Protein AF-R7VFA4-F1 (afdb_monomer)

Organism: Capitella teleta (NCBI:txid283909)

Secondary structure (DSSP, 8-state):
---EE-SSSS-EES-HHHHHHHHHHHHHHHHHHHTTEEEE-TT---S-TT-TTTTTS-EEEE-STT---EESSHHHHHHHHHHHTT-

Structure (mmCIF, N/CA/C/O backbone):
data_AF-R7VFA4-F1
#
_entry.id   AF-R7VFA4-F1
#
loop_
_atom_site.group_PDB
_atom_site.id
_atom_site.type_symbol
_atom_site.label_atom_id
_atom_site.label_alt_id
_atom_site.label_comp_id
_atom_site.label_asym_id
_atom_site.label_entity_id
_atom_site.label_seq_id
_atom_site.pdbx_PDB_ins_code
_atom_site.Cartn_x
_atom_site.Cartn_y
_atom_site.Cartn_z
_atom_site.occupancy
_atom_site.B_iso_or_equiv
_atom_site.auth_seq_id
_atom_site.auth_comp_id
_atom_site.auth_asym_id
_atom_site.auth_atom_id
_atom_site.pdbx_PDB_model_nu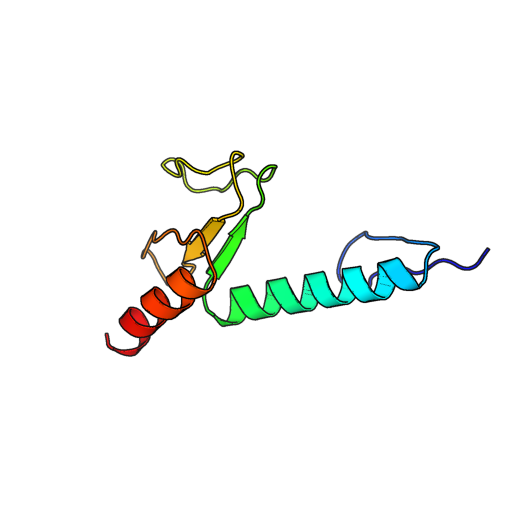m
ATOM 1 N N . ALA A 1 1 ? 22.814 -9.491 -26.457 1.00 73.44 1 ALA A N 1
ATOM 2 C CA . ALA A 1 1 ? 22.656 -8.745 -25.192 1.00 73.44 1 ALA A CA 1
ATOM 3 C C . ALA A 1 1 ? 21.980 -9.659 -24.174 1.00 73.44 1 ALA A C 1
ATOM 5 O O . ALA A 1 1 ? 20.915 -10.182 -24.485 1.00 73.44 1 ALA A O 1
ATOM 6 N N . ASN A 1 2 ? 22.598 -9.902 -23.014 1.00 82.00 2 ASN A N 1
ATOM 7 C CA . ASN A 1 2 ? 21.973 -10.699 -21.951 1.00 82.00 2 ASN A CA 1
ATOM 8 C C . ASN A 1 2 ? 20.932 -9.849 -21.211 1.00 82.00 2 ASN A C 1
ATOM 10 O O . ASN A 1 2 ? 21.175 -8.676 -20.933 1.00 82.00 2 ASN A O 1
ATOM 14 N N . HIS A 1 3 ? 19.775 -10.436 -20.919 1.00 92.19 3 HIS A N 1
ATOM 15 C CA . HIS A 1 3 ? 18.710 -9.822 -20.132 1.00 92.19 3 HIS A CA 1
ATOM 16 C C . HIS A 1 3 ? 18.142 -10.846 -19.142 1.00 92.19 3 HIS A C 1
ATOM 18 O O . HIS A 1 3 ? 18.312 -12.052 -19.310 1.00 92.19 3 HIS A O 1
ATOM 24 N N . PHE A 1 4 ? 17.496 -10.351 -18.096 1.00 92.75 4 PHE A N 1
ATOM 25 C CA . PHE A 1 4 ? 16.991 -11.095 -16.953 1.00 92.75 4 PHE A CA 1
ATOM 26 C C . PHE A 1 4 ? 15.479 -10.905 -16.852 1.00 92.75 4 PHE A C 1
ATOM 28 O O . PHE A 1 4 ? 14.991 -9.775 -16.913 1.00 92.75 4 PHE A O 1
ATOM 35 N N . HIS A 1 5 ? 14.757 -12.005 -16.650 1.00 94.06 5 HIS A N 1
ATOM 36 C CA . HIS A 1 5 ? 13.311 -12.020 -16.424 1.00 94.06 5 HIS A CA 1
ATOM 37 C C . HIS A 1 5 ? 13.013 -12.378 -14.974 1.00 94.06 5 HIS A C 1
ATOM 39 O O . HIS A 1 5 ? 13.646 -13.274 -14.410 1.00 94.06 5 HIS A O 1
ATOM 45 N N . CYS A 1 6 ? 12.035 -11.708 -14.373 1.00 93.88 6 CYS A N 1
ATOM 46 C CA . CYS A 1 6 ? 11.476 -12.159 -13.108 1.00 93.88 6 CYS A CA 1
ATOM 47 C C . CYS A 1 6 ? 10.451 -13.275 -13.345 1.00 93.88 6 CYS A C 1
ATOM 49 O O . CYS A 1 6 ? 9.623 -13.194 -14.244 1.00 93.88 6 CYS A O 1
ATOM 51 N N . LEU A 1 7 ? 10.470 -14.303 -12.495 1.00 92.94 7 LEU A N 1
ATOM 5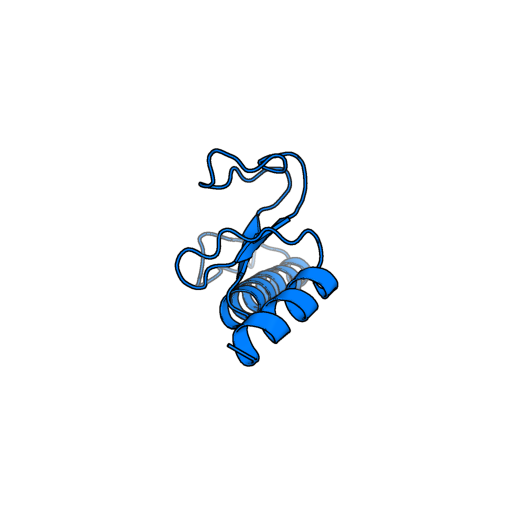2 C CA . LEU A 1 7 ? 9.491 -15.396 -12.535 1.00 92.94 7 LEU A CA 1
ATOM 53 C C . LEU A 1 7 ? 8.211 -15.090 -11.737 1.00 92.94 7 LEU A C 1
ATOM 55 O O . LEU A 1 7 ? 7.251 -15.847 -11.811 1.00 92.94 7 LEU A O 1
ATOM 59 N N . LYS A 1 8 ? 8.203 -14.011 -10.942 1.00 89.19 8 LYS A N 1
ATOM 60 C CA . LYS A 1 8 ? 7.074 -13.622 -10.078 1.00 89.19 8 LYS A CA 1
ATOM 61 C C . LYS A 1 8 ? 6.241 -12.463 -10.634 1.00 89.19 8 LYS A C 1
ATOM 63 O O . LYS A 1 8 ? 5.142 -12.227 -10.146 1.00 89.19 8 LYS A O 1
ATOM 68 N N . CYS A 1 9 ? 6.764 -11.698 -11.589 1.00 93.00 9 CYS A N 1
ATOM 69 C CA . CYS A 1 9 ? 6.101 -10.517 -12.141 1.00 93.00 9 CYS A CA 1
ATOM 70 C C . CYS A 1 9 ? 6.647 -10.205 -13.549 1.00 93.00 9 CYS A C 1
ATOM 72 O O . CYS A 1 9 ? 7.703 -10.726 -13.906 1.00 93.00 9 CYS A O 1
ATOM 74 N N . PRO A 1 10 ? 5.998 -9.335 -14.345 1.00 92.19 10 PRO A N 1
ATOM 75 C CA . PRO A 1 10 ? 6.407 -9.047 -15.727 1.00 92.19 10 PRO A CA 1
ATOM 76 C C . PRO A 1 10 ? 7.669 -8.164 -15.843 1.00 92.19 10 PRO A C 1
ATOM 78 O O . PRO A 1 10 ? 7.891 -7.522 -16.867 1.00 92.19 10 PRO A O 1
ATOM 81 N N . PHE A 1 11 ? 8.494 -8.079 -14.795 1.00 92.38 11 PHE A N 1
ATOM 82 C CA . PH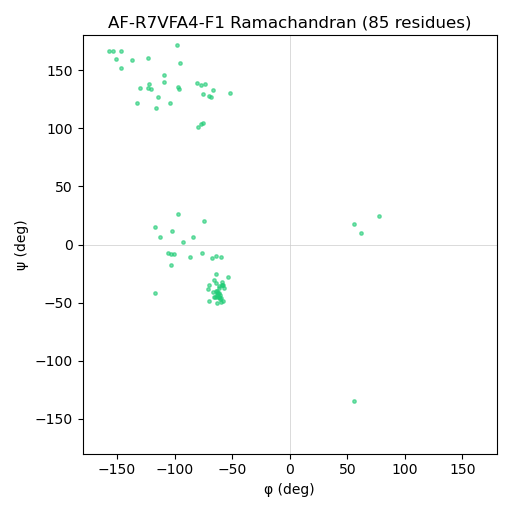E A 1 11 ? 9.707 -7.266 -14.798 1.00 92.38 11 PHE A CA 1
ATOM 83 C C . PHE A 1 11 ? 10.820 -7.922 -15.625 1.00 92.38 11 PHE A C 1
ATOM 85 O O . PHE A 1 11 ? 11.183 -9.078 -15.398 1.00 92.38 11 PHE A O 1
ATOM 92 N N . ILE A 1 12 ? 11.405 -7.144 -16.539 1.00 92.81 12 ILE A N 1
ATOM 93 C CA . ILE A 1 12 ? 12.516 -7.543 -17.408 1.00 92.81 12 ILE A CA 1
ATOM 94 C C . ILE A 1 12 ? 13.603 -6.471 -17.309 1.00 92.81 12 ILE A C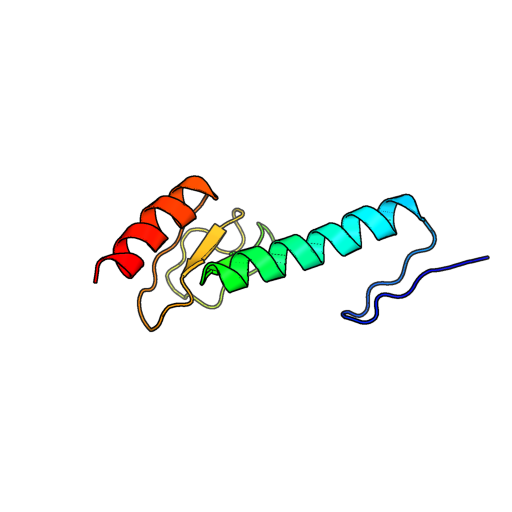 1
ATOM 96 O O . ILE A 1 12 ? 13.3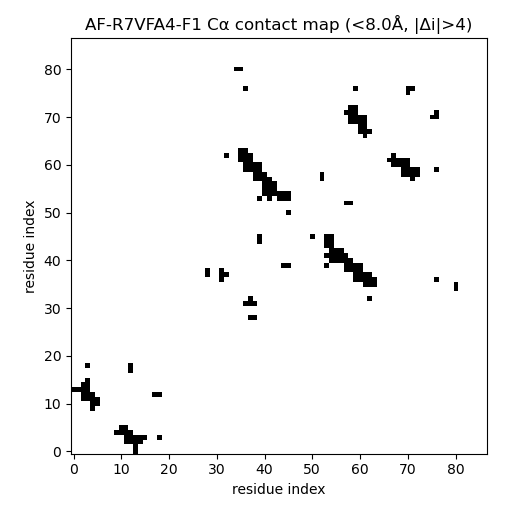10 -5.276 -17.352 1.00 92.81 12 ILE A O 1
ATOM 100 N N . CYS A 1 13 ? 14.866 -6.870 -17.167 1.00 91.75 13 CYS A N 1
ATOM 101 C CA . CYS A 1 13 ? 15.979 -5.930 -17.048 1.00 91.75 13 CYS A CA 1
ATOM 102 C C . CYS A 1 13 ? 17.262 -6.458 -17.695 1.00 91.75 13 CYS A C 1
ATOM 104 O O . CYS A 1 13 ? 17.488 -7.657 -17.734 1.00 91.75 13 CYS A O 1
ATOM 106 N N . THR A 1 14 ? 18.133 -5.576 -18.175 1.00 91.56 14 THR A N 1
ATOM 107 C CA . THR A 1 14 ? 19.459 -5.919 -18.726 1.00 91.56 14 THR A CA 1
ATOM 108 C C . THR A 1 14 ? 20.608 -5.674 -17.744 1.00 91.56 14 THR A C 1
ATOM 110 O O . THR A 1 14 ? 21.735 -6.079 -18.010 1.00 91.56 14 THR A O 1
ATOM 113 N N . ASP A 1 15 ? 20.337 -5.037 -16.601 1.00 89.50 15 ASP A N 1
ATOM 114 C CA . ASP A 1 15 ? 21.335 -4.663 -15.596 1.00 89.50 15 ASP A CA 1
ATOM 115 C C . ASP A 1 15 ? 21.286 -5.596 -14.375 1.00 89.50 15 ASP A C 1
ATOM 117 O O . ASP A 1 15 ? 20.264 -5.703 -13.694 1.00 89.50 15 ASP A O 1
ATOM 121 N N . SER A 1 16 ? 22.409 -6.252 -14.073 1.00 85.56 16 SER A N 1
ATOM 122 C CA . SER A 1 16 ? 22.513 -7.216 -12.965 1.00 85.56 16 SER A CA 1
ATOM 123 C C . SER A 1 16 ? 22.332 -6.563 -11.581 1.00 85.56 16 SER A C 1
ATOM 125 O O . SER A 1 16 ? 21.767 -7.165 -10.661 1.00 85.56 16 SER A O 1
ATOM 127 N N . SER A 1 17 ? 22.726 -5.294 -11.422 1.00 87.12 17 SER A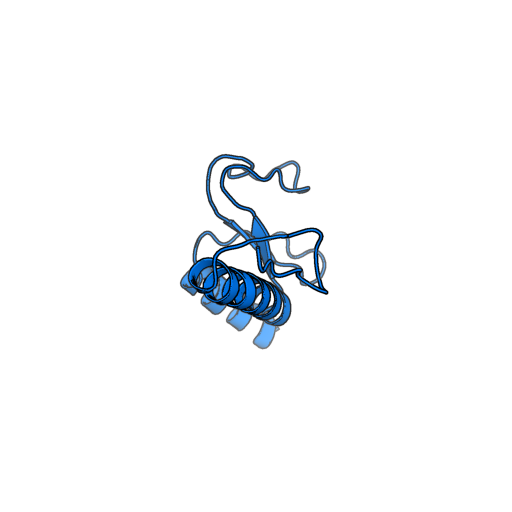 N 1
ATOM 128 C CA . SER A 1 17 ? 22.572 -4.564 -10.154 1.00 87.12 17 SER A CA 1
ATOM 129 C C . SER A 1 17 ? 21.092 -4.326 -9.830 1.00 87.12 17 SER A C 1
ATOM 131 O O . SER A 1 17 ? 20.651 -4.542 -8.694 1.00 87.12 17 SER A O 1
ATOM 133 N N . LYS A 1 18 ? 20.286 -3.980 -10.843 1.00 88.62 18 LYS A N 1
ATOM 134 C CA . LYS A 1 18 ? 18.826 -3.839 -10.732 1.00 88.62 18 LYS A CA 1
ATOM 135 C C . LYS A 1 18 ? 18.129 -5.156 -10.393 1.00 88.62 18 LYS A C 1
ATOM 137 O O . LYS A 1 18 ? 17.160 -5.129 -9.635 1.00 88.62 18 LYS A O 1
ATOM 142 N N . VAL A 1 19 ? 18.630 -6.303 -10.863 1.00 91.75 19 VAL A N 1
ATOM 143 C CA . VAL A 1 19 ? 18.070 -7.629 -10.523 1.00 91.75 19 VAL A CA 1
ATOM 144 C C . VAL A 1 19 ? 18.130 -7.886 -9.017 1.00 91.75 19 VAL A C 1
ATOM 146 O O . VAL A 1 19 ? 17.150 -8.337 -8.421 1.00 91.75 19 VAL A O 1
ATOM 149 N N . THR A 1 20 ? 19.249 -7.548 -8.370 1.00 91.44 20 THR A N 1
ATOM 150 C CA . THR A 1 20 ? 19.397 -7.738 -6.919 1.00 91.44 20 THR A CA 1
ATOM 151 C C . THR A 1 20 ? 18.418 -6.862 -6.135 1.00 91.44 20 THR A C 1
ATOM 153 O O . THR A 1 20 ? 17.755 -7.345 -5.214 1.00 91.44 20 THR A O 1
ATOM 156 N N . ALA A 1 21 ? 18.281 -5.587 -6.513 1.00 92.38 21 ALA A N 1
ATOM 157 C CA . ALA A 1 21 ? 17.321 -4.674 -5.892 1.00 92.38 21 ALA A CA 1
ATOM 158 C C . ALA A 1 21 ? 15.869 -5.137 -6.102 1.00 92.38 21 ALA A C 1
ATOM 160 O O . ALA A 1 21 ? 15.072 -5.140 -5.164 1.00 92.38 21 ALA A O 1
ATOM 161 N N . HIS A 1 22 ? 15.544 -5.609 -7.305 1.00 93.44 22 HIS A N 1
ATOM 162 C CA . HIS A 1 22 ? 14.237 -6.158 -7.645 1.00 93.44 22 HIS A CA 1
ATOM 163 C C . HIS A 1 22 ? 13.887 -7.404 -6.812 1.00 93.44 22 HIS A C 1
ATOM 165 O O . HIS A 1 22 ? 12.798 -7.506 -6.247 1.00 93.44 22 HIS A O 1
ATOM 171 N N . ARG A 1 23 ? 14.831 -8.338 -6.647 1.00 92.38 23 ARG A N 1
ATOM 172 C CA . ARG A 1 23 ? 14.628 -9.513 -5.789 1.00 92.38 23 ARG A CA 1
ATOM 173 C C . ARG A 1 23 ? 14.387 -9.113 -4.331 1.00 92.38 23 ARG A C 1
ATOM 175 O O . ARG A 1 23 ? 13.501 -9.671 -3.683 1.00 92.38 23 ARG A O 1
ATOM 182 N N . LYS A 1 24 ? 15.142 -8.131 -3.823 1.00 92.62 24 LYS A N 1
ATOM 183 C CA . LYS A 1 24 ? 14.939 -7.572 -2.475 1.00 92.62 24 LYS A CA 1
ATOM 184 C C . LYS A 1 24 ? 13.563 -6.926 -2.325 1.00 92.62 24 LYS A C 1
ATOM 186 O O . LYS A 1 24 ? 12.954 -7.069 -1.272 1.00 92.62 24 LYS A O 1
ATOM 191 N N . HIS A 1 25 ? 13.057 -6.260 -3.361 1.00 91.62 25 HIS A N 1
ATOM 192 C CA . HIS A 1 25 ? 11.714 -5.686 -3.355 1.00 91.62 25 HIS A CA 1
ATOM 193 C C . HIS A 1 25 ? 10.637 -6.757 -3.138 1.00 91.62 25 HIS A C 1
ATOM 195 O O . HIS A 1 25 ? 9.794 -6.594 -2.259 1.00 91.62 25 HIS A O 1
ATOM 201 N N . HIS A 1 26 ? 10.718 -7.889 -3.845 1.00 93.38 26 HIS A N 1
ATOM 202 C CA . HIS A 1 26 ? 9.822 -9.018 -3.588 1.00 93.38 26 HIS A CA 1
ATOM 203 C C . HIS A 1 26 ? 9.955 -9.544 -2.159 1.00 93.38 26 HIS A C 1
ATOM 205 O O . HIS A 1 26 ? 8.950 -9.672 -1.473 1.00 93.38 26 HIS A O 1
ATOM 211 N N . ALA A 1 27 ? 11.178 -9.793 -1.680 1.00 92.69 27 ALA A N 1
ATOM 212 C CA . ALA A 1 27 ? 11.386 -10.257 -0.306 1.00 92.69 27 ALA A CA 1
ATOM 213 C C . ALA A 1 27 ? 10.791 -9.290 0.736 1.00 92.69 27 ALA A C 1
ATOM 215 O O . ALA A 1 27 ? 10.207 -9.726 1.723 1.00 92.69 27 ALA A O 1
ATOM 216 N N . ASN A 1 28 ? 10.886 -7.979 0.493 1.00 91.56 28 ASN A N 1
ATOM 217 C CA . ASN A 1 28 ? 10.298 -6.963 1.357 1.00 91.56 28 ASN A CA 1
ATOM 218 C C . ASN A 1 28 ? 8.763 -7.019 1.361 1.00 91.56 28 ASN A C 1
ATOM 220 O O . ASN A 1 28 ? 8.177 -6.978 2.438 1.00 91.56 28 ASN A O 1
ATOM 224 N N . ILE A 1 29 ? 8.119 -7.152 0.197 1.00 91.00 29 ILE A N 1
ATOM 225 C CA . ILE A 1 29 ? 6.654 -7.290 0.106 1.00 91.00 29 ILE A CA 1
ATOM 226 C C . ILE A 1 29 ? 6.178 -8.537 0.854 1.00 91.00 29 ILE A C 1
ATOM 228 O O . ILE A 1 29 ? 5.243 -8.453 1.645 1.00 91.00 29 ILE A O 1
ATOM 232 N N . GLU A 1 30 ? 6.838 -9.676 0.642 1.00 91.69 30 GLU A N 1
ATOM 233 C CA . GLU A 1 30 ? 6.472 -10.942 1.288 1.00 91.69 30 GLU A CA 1
ATOM 234 C C . GLU A 1 30 ? 6.627 -10.840 2.809 1.00 91.69 30 GLU A C 1
ATOM 236 O O . GLU A 1 30 ? 5.765 -11.297 3.549 1.00 91.69 30 GLU A O 1
ATOM 241 N N . GLN A 1 31 ? 7.687 -10.180 3.289 1.00 91.44 31 GLN A N 1
ATOM 242 C CA . GLN A 1 31 ? 7.875 -9.930 4.716 1.00 91.44 31 GLN A CA 1
ATOM 243 C C . GLN A 1 31 ? 6.758 -9.050 5.287 1.00 91.44 31 GLN A C 1
ATOM 245 O O . GLN A 1 31 ? 6.256 -9.328 6.372 1.00 91.44 31 GLN A O 1
ATOM 250 N N . ILE A 1 32 ? 6.362 -7.991 4.579 1.00 91.94 32 ILE A N 1
ATOM 251 C CA . ILE A 1 32 ? 5.277 -7.099 5.007 1.00 91.94 32 ILE A CA 1
ATOM 252 C C . ILE A 1 32 ? 3.961 -7.884 5.107 1.00 91.94 32 ILE A C 1
ATOM 254 O O . ILE A 1 32 ? 3.300 -7.821 6.143 1.00 91.94 32 ILE A O 1
ATOM 258 N N . ARG A 1 33 ? 3.656 -8.711 4.099 1.00 91.25 33 ARG A N 1
ATOM 259 C CA . ARG A 1 33 ? 2.494 -9.614 4.096 1.00 91.25 33 ARG A CA 1
ATOM 260 C C . ARG A 1 33 ? 2.543 -10.652 5.208 1.00 91.25 33 ARG A C 1
ATOM 262 O O . ARG A 1 33 ? 1.541 -10.865 5.876 1.00 91.25 33 ARG A O 1
ATOM 269 N N . ALA A 1 34 ? 3.708 -11.238 5.470 1.00 89.56 34 ALA A N 1
ATOM 270 C CA . ALA A 1 34 ? 3.900 -12.182 6.570 1.00 89.56 34 ALA A CA 1
ATOM 271 C C . ALA A 1 34 ? 3.704 -11.537 7.954 1.00 89.56 34 ALA A C 1
ATOM 273 O O . ALA A 1 34 ? 3.348 -12.226 8.902 1.00 89.56 34 ALA A O 1
ATOM 274 N N . ASN A 1 35 ? 3.900 -10.220 8.071 1.00 89.38 35 ASN A N 1
ATOM 275 C CA . ASN A 1 35 ? 3.566 -9.454 9.276 1.00 89.38 35 ASN A CA 1
ATOM 276 C C . ASN A 1 35 ? 2.087 -9.028 9.320 1.00 89.38 35 ASN A C 1
ATOM 278 O O . ASN A 1 35 ? 1.712 -8.255 10.196 1.00 89.38 35 ASN A O 1
ATOM 282 N N . GLY A 1 36 ? 1.259 -9.489 8.381 1.00 91.44 36 GLY A N 1
ATOM 283 C CA . GLY A 1 36 ? -0.159 -9.157 8.320 1.00 91.44 36 GLY A CA 1
ATOM 284 C C . GLY A 1 36 ? -0.440 -7.768 7.758 1.00 91.44 36 GLY A C 1
ATOM 285 O O . GLY A 1 36 ? -1.499 -7.218 8.043 1.00 91.44 36 GLY A O 1
ATOM 286 N N . PHE A 1 37 ? 0.450 -7.195 6.945 1.00 94.25 37 PHE A N 1
ATOM 287 C CA . PHE A 1 37 ? 0.237 -5.887 6.322 1.00 94.25 37 PHE A CA 1
ATOM 288 C C . PHE A 1 37 ? 0.334 -5.932 4.800 1.00 94.25 37 PHE A C 1
ATOM 290 O O . PHE A 1 37 ? 0.994 -6.788 4.218 1.00 94.25 37 PHE A O 1
ATOM 297 N N . GLU A 1 38 ? -0.232 -4.923 4.148 1.00 93.31 38 GLU A N 1
ATOM 298 C CA . GLU A 1 38 ? -0.020 -4.648 2.733 1.00 93.31 38 GLU A CA 1
ATOM 299 C C . GLU A 1 38 ? 0.514 -3.230 2.520 1.00 93.31 38 GLU A C 1
ATOM 301 O O . GLU A 1 38 ? 0.037 -2.275 3.128 1.00 93.31 38 GLU A O 1
ATOM 306 N N . LYS A 1 39 ? 1.538 -3.092 1.671 1.00 93.38 39 LYS A N 1
ATOM 307 C CA . LYS A 1 39 ? 2.223 -1.823 1.401 1.00 93.38 39 LYS A CA 1
ATOM 308 C C . LYS A 1 39 ? 1.669 -1.147 0.155 1.00 93.38 39 LYS A C 1
ATOM 310 O O . LYS A 1 39 ? 1.660 -1.743 -0.917 1.00 93.38 39 LYS A O 1
ATOM 315 N N . PHE A 1 40 ? 1.420 0.149 0.271 1.00 93.69 40 PHE A N 1
ATOM 316 C CA . PHE A 1 40 ? 1.046 1.035 -0.824 1.00 93.69 40 PHE A CA 1
ATOM 317 C C . PHE A 1 40 ? 2.063 2.166 -0.916 1.00 93.69 40 PHE A C 1
ATOM 319 O O . PHE A 1 40 ? 2.535 2.673 0.101 1.00 93.69 40 PHE A O 1
ATOM 326 N N . THR A 1 41 ? 2.461 2.534 -2.132 1.00 92.06 41 THR A N 1
ATOM 327 C CA . THR A 1 41 ? 3.424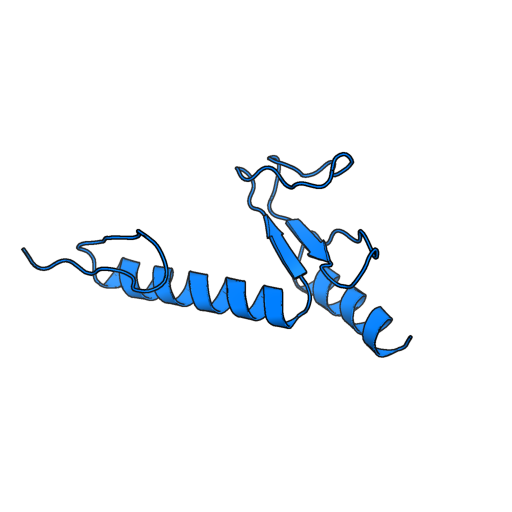 3.624 -2.355 1.00 92.06 41 THR A CA 1
ATOM 328 C C . THR A 1 41 ? 2.711 4.928 -2.703 1.00 92.06 41 THR A C 1
ATOM 330 O O . THR A 1 41 ? 1.509 4.932 -2.946 1.00 92.06 41 THR A O 1
ATOM 333 N N . ALA A 1 42 ? 3.453 6.037 -2.763 1.00 88.62 42 ALA A N 1
ATOM 334 C CA . ALA A 1 42 ? 2.908 7.366 -3.062 1.00 88.62 42 ALA A CA 1
ATOM 335 C C . ALA A 1 42 ? 2.207 7.481 -4.435 1.00 88.62 42 ALA A C 1
ATOM 337 O O . ALA A 1 42 ? 1.514 8.456 -4.669 1.00 88.62 42 ALA A O 1
ATOM 338 N N . ASN A 1 43 ? 2.329 6.481 -5.312 1.00 87.44 43 ASN A N 1
ATOM 339 C CA . ASN A 1 43 ? 1.657 6.419 -6.615 1.00 87.44 43 ASN A CA 1
ATOM 340 C C . ASN A 1 43 ? 0.683 5.237 -6.723 1.00 87.44 43 ASN A C 1
ATOM 342 O O . ASN A 1 43 ? 0.309 4.833 -7.821 1.00 87.44 43 ASN A O 1
ATOM 346 N N . THR A 1 44 ? 0.327 4.622 -5.598 1.00 90.38 44 THR A N 1
ATOM 347 C CA . THR A 1 44 ? -0.570 3.471 -5.569 1.00 90.38 44 THR A CA 1
ATOM 348 C C . TH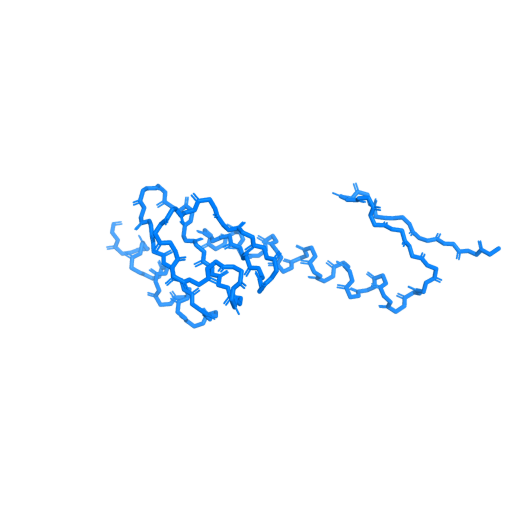R A 1 44 ? -1.829 3.859 -4.812 1.00 90.38 44 THR A C 1
ATOM 350 O O . THR A 1 44 ? -1.767 4.165 -3.619 1.00 90.38 44 THR A O 1
ATOM 353 N N . ALA A 1 45 ? -2.965 3.832 -5.507 1.00 90.62 45 ALA A N 1
ATOM 354 C CA . ALA A 1 45 ? -4.264 3.925 -4.865 1.00 90.62 45 ALA A CA 1
ATOM 355 C C . ALA A 1 45 ? -4.506 2.670 -4.021 1.00 90.62 45 ALA A C 1
ATOM 357 O O . ALA A 1 45 ? -4.268 1.552 -4.480 1.00 90.62 45 ALA A O 1
ATOM 358 N N . CYS A 1 46 ? -4.948 2.861 -2.783 1.00 92.12 46 CYS A N 1
ATOM 359 C CA . CYS A 1 46 ? -5.395 1.759 -1.936 1.00 92.12 46 CYS A CA 1
ATOM 360 C C . CYS A 1 46 ? -6.918 1.609 -2.025 1.00 92.12 46 CYS A C 1
ATOM 362 O O . CYS A 1 46 ? -7.633 2.565 -2.319 1.00 92.12 46 CYS A O 1
ATOM 364 N N . GLU A 1 47 ? -7.427 0.413 -1.742 1.00 85.25 47 GLU A N 1
ATOM 365 C CA . GLU A 1 47 ? -8.863 0.104 -1.852 1.00 85.25 47 GLU A CA 1
ATOM 366 C C . GLU A 1 47 ? -9.697 0.685 -0.689 1.00 85.25 47 GLU A C 1
ATOM 368 O O . GLU A 1 47 ? -10.929 0.678 -0.701 1.00 85.25 47 GLU A O 1
ATOM 373 N N . GLN A 1 48 ? -9.028 1.239 0.323 1.00 84.25 48 GLN A N 1
ATOM 374 C CA . GLN A 1 48 ? -9.643 1.852 1.495 1.00 84.25 48 GLN A CA 1
ATOM 375 C C . GLN A 1 48 ? -10.182 3.252 1.162 1.00 84.25 48 GLN A C 1
ATOM 377 O O . GLN A 1 48 ? -9.435 4.230 1.117 1.00 84.25 48 GLN A O 1
ATOM 382 N N . LYS A 1 49 ? -11.511 3.366 1.006 1.00 80.12 49 LYS A N 1
ATOM 383 C CA . LYS A 1 49 ? -12.221 4.616 0.646 1.00 80.12 49 LYS A CA 1
ATOM 384 C C . LYS A 1 49 ? -11.917 5.815 1.556 1.00 80.12 49 LYS A C 1
ATOM 386 O O . LYS A 1 49 ? -12.014 6.951 1.109 1.00 80.12 49 LYS A O 1
ATOM 391 N N . ALA A 1 50 ? -11.570 5.571 2.820 1.00 83.25 50 ALA A N 1
ATOM 392 C CA . ALA A 1 50 ? -11.278 6.607 3.814 1.00 83.25 50 ALA A CA 1
ATOM 393 C C . ALA A 1 50 ? -9.771 6.808 4.074 1.00 83.25 50 ALA A C 1
ATOM 395 O O . ALA A 1 50 ? -9.392 7.484 5.031 1.00 83.25 50 ALA A O 1
ATOM 396 N N . CYS A 1 51 ? -8.884 6.235 3.253 1.00 89.81 51 CYS A N 1
ATOM 397 C CA . CYS A 1 51 ? -7.451 6.395 3.459 1.00 89.81 51 CYS A CA 1
ATOM 398 C C . CYS A 1 51 ? -6.976 7.790 3.025 1.00 89.81 51 CYS A C 1
ATOM 400 O O . CYS A 1 51 ? -6.777 8.067 1.842 1.00 89.81 51 CYS A O 1
ATOM 402 N N . GLY A 1 52 ? -6.699 8.662 3.997 1.00 91.06 52 GLY A N 1
ATOM 403 C CA . GLY A 1 52 ? -6.177 10.010 3.745 1.00 91.06 52 GLY A CA 1
ATOM 404 C C . GLY A 1 52 ? -4.782 10.063 3.100 1.00 91.06 52 GLY A C 1
ATOM 405 O O . GLY A 1 52 ? -4.359 11.146 2.683 1.00 91.06 52 GLY A O 1
ATOM 406 N N . TYR A 1 53 ? -4.092 8.919 3.011 1.00 92.62 53 TYR A N 1
ATOM 407 C CA . TYR A 1 53 ? -2.717 8.763 2.520 1.00 92.62 53 TYR A CA 1
ATOM 408 C C . TYR A 1 53 ? -2.613 8.133 1.124 1.00 92.62 53 TYR A C 1
ATOM 410 O O . TYR A 1 53 ? -1.510 8.094 0.569 1.00 92.62 53 TYR A O 1
ATOM 418 N N . SER A 1 54 ? -3.733 7.656 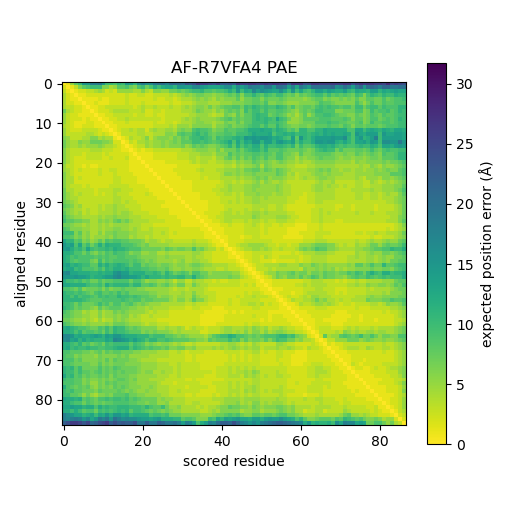0.570 1.00 93.06 54 SER A N 1
ATOM 419 C CA . SER A 1 54 ? -3.804 7.092 -0.782 1.00 93.06 54 SER A CA 1
ATOM 420 C C . SER A 1 54 ? -3.189 8.058 -1.792 1.00 93.06 54 SER A C 1
ATOM 422 O O . SER A 1 54 ? -3.497 9.248 -1.748 1.00 93.06 54 SER A O 1
ATOM 424 N N . GLU A 1 55 ? -2.290 7.564 -2.648 1.00 92.00 55 GLU A N 1
ATOM 425 C CA . GLU A 1 55 ? -1.612 8.354 -3.696 1.00 92.00 55 GLU A CA 1
ATOM 426 C C . GLU A 1 55 ? -0.863 9.609 -3.195 1.00 92.00 55 GLU A C 1
ATOM 428 O O . GLU A 1 55 ? -0.542 10.510 -3.967 1.00 92.00 55 GLU A O 1
ATOM 433 N N . LYS A 1 56 ? -0.571 9.691 -1.889 1.00 92.19 56 LYS A N 1
ATOM 434 C CA . LYS A 1 56 ? 0.167 10.816 -1.289 1.00 92.19 56 LYS A CA 1
ATOM 435 C C . LYS A 1 56 ? 1.488 10.389 -0.681 1.00 92.19 56 LYS A C 1
ATOM 437 O O . LYS A 1 56 ? 2.481 11.099 -0.797 1.00 92.19 56 LYS A O 1
ATOM 442 N N . GLN A 1 57 ? 1.507 9.253 0.013 1.00 94.19 57 GLN A N 1
ATOM 443 C CA . GLN A 1 57 ? 2.713 8.754 0.670 1.00 94.19 57 GLN A CA 1
ATOM 444 C C . GLN A 1 57 ? 2.695 7.236 0.830 1.00 94.19 57 GLN A C 1
ATOM 446 O O . GLN A 1 57 ? 1.661 6.584 0.685 1.00 94.19 57 GLN A O 1
ATOM 451 N N . THR A 1 58 ? 3.862 6.674 1.151 1.00 94.06 58 THR A N 1
ATOM 452 C CA . THR A 1 58 ? 3.969 5.241 1.441 1.00 94.06 58 THR A CA 1
ATOM 453 C C . THR A 1 58 ? 3.292 4.927 2.770 1.00 94.06 58 THR A C 1
ATOM 455 O O . THR A 1 58 ? 3.607 5.547 3.782 1.00 94.06 58 THR A O 1
ATOM 458 N N . HIS A 1 59 ? 2.388 3.957 2.763 1.00 95.44 59 HIS A N 1
ATOM 459 C CA . HIS A 1 59 ? 1.629 3.537 3.935 1.00 95.44 59 HIS A CA 1
ATOM 460 C C . HIS A 1 59 ? 1.343 2.029 3.887 1.00 95.44 59 HIS A C 1
ATOM 462 O O . HIS A 1 59 ? 1.555 1.375 2.862 1.00 95.44 59 HIS A O 1
ATOM 468 N N . TYR A 1 60 ? 0.909 1.474 5.016 1.00 95.12 60 TYR A N 1
ATOM 469 C CA . TYR A 1 60 ? 0.734 0.042 5.229 1.00 95.12 60 TYR A CA 1
ATOM 470 C C . TYR A 1 60 ? -0.625 -0.224 5.871 1.00 95.12 60 TYR A C 1
ATOM 472 O O . TYR A 1 60 ? -0.896 0.292 6.953 1.00 95.12 60 TYR A O 1
ATOM 480 N N . HIS A 1 61 ? -1.464 -1.029 5.230 1.00 94.88 61 HIS A N 1
ATOM 481 C CA . HIS A 1 61 ? -2.773 -1.415 5.759 1.00 94.88 61 HIS A CA 1
ATOM 482 C C . HIS A 1 61 ? -2.685 -2.768 6.447 1.00 94.88 61 HIS A C 1
ATOM 484 O O . HIS A 1 61 ? -2.064 -3.685 5.913 1.00 94.88 61 HIS A O 1
ATOM 490 N N . CYS A 1 62 ? -3.285 -2.896 7.627 1.00 93.81 62 CYS A N 1
ATOM 491 C CA . CYS A 1 62 ? -3.418 -4.187 8.290 1.00 93.81 62 CYS A CA 1
ATOM 492 C C . CYS A 1 62 ? -4.392 -5.073 7.499 1.00 93.81 62 CYS A C 1
ATOM 494 O O . CYS A 1 62 ? -5.517 -4.672 7.215 1.00 93.81 62 CYS A O 1
ATOM 496 N N . SER A 1 63 ? -3.945 -6.277 7.156 1.00 91.00 63 SER A N 1
ATOM 497 C CA . SER A 1 63 ? -4.721 -7.311 6.455 1.00 91.00 63 SER A CA 1
ATOM 498 C C . SER A 1 63 ? -5.412 -8.292 7.412 1.00 91.00 63 SER A C 1
ATOM 500 O O . SER A 1 63 ? -6.052 -9.244 6.968 1.00 91.00 63 SER A O 1
ATOM 502 N N . ASN A 1 64 ? -5.280 -8.083 8.728 1.00 88.44 64 ASN A N 1
ATOM 503 C CA . ASN A 1 64 ? -5.891 -8.942 9.734 1.00 88.44 64 ASN A CA 1
ATOM 504 C C . ASN A 1 64 ? -7.381 -8.609 9.917 1.00 88.44 64 ASN A C 1
ATOM 506 O O . ASN A 1 64 ? -7.737 -7.645 10.602 1.00 88.44 64 ASN A O 1
ATOM 510 N N . GLY A 1 65 ? -8.248 -9.421 9.309 1.00 84.62 65 GLY A N 1
ATOM 511 C CA . GLY A 1 65 ? -9.702 -9.285 9.411 1.00 84.62 65 GLY A CA 1
ATOM 512 C C . GLY A 1 65 ? -10.198 -7.901 8.981 1.00 84.62 65 GLY A C 1
ATOM 513 O O . GLY A 1 65 ? -9.753 -7.363 7.972 1.00 84.62 65 GLY A O 1
ATOM 514 N N . ASP A 1 66 ? -11.102 -7.321 9.772 1.00 83.19 66 ASP A N 1
ATOM 515 C CA . ASP A 1 66 ? -11.679 -5.986 9.543 1.00 83.19 66 ASP A CA 1
ATOM 516 C C . ASP A 1 66 ? -10.964 -4.884 10.354 1.00 83.19 66 ASP A C 1
ATOM 518 O O . ASP A 1 66 ? -11.553 -3.873 10.719 1.00 83.19 66 ASP A O 1
ATOM 522 N N . CYS A 1 67 ? -9.683 -5.070 10.705 1.00 90.44 67 CYS A N 1
ATOM 523 C CA . CYS A 1 67 ? -8.995 -4.138 11.604 1.00 90.44 67 CYS A CA 1
ATOM 524 C C . CYS A 1 67 ? -8.908 -2.701 11.052 1.00 90.44 67 CYS A C 1
ATOM 526 O O . CYS A 1 67 ? -8.932 -1.747 11.832 1.00 90.44 67 CYS A O 1
ATOM 528 N N . GLY A 1 68 ? -8.740 -2.533 9.735 1.00 86.62 68 GLY A N 1
ATOM 529 C CA . GLY A 1 68 ? -8.709 -1.220 9.070 1.00 86.62 68 GLY A CA 1
ATOM 530 C C . GLY A 1 68 ? -7.575 -0.277 9.506 1.00 86.62 68 GLY A C 1
ATOM 531 O O . GLY A 1 68 ? -7.587 0.906 9.167 1.00 86.62 68 GLY A O 1
ATOM 532 N N . ALA A 1 69 ? -6.597 -0.759 10.281 1.00 91.69 69 ALA A N 1
ATOM 533 C CA . ALA A 1 69 ? -5.513 0.071 10.789 1.00 91.69 69 ALA A CA 1
ATOM 534 C C . ALA A 1 69 ? -4.512 0.433 9.684 1.00 91.69 69 ALA A C 1
ATOM 536 O O . ALA A 1 69 ? -4.090 -0.422 8.901 1.00 91.69 69 ALA A O 1
ATOM 537 N N . VAL A 1 70 ? -4.070 1.693 9.689 1.00 93.19 70 VAL A N 1
ATOM 538 C CA . VAL A 1 70 ? -3.061 2.213 8.761 1.00 93.19 70 VAL A CA 1
ATOM 539 C C . VAL A 1 70 ? -1.798 2.586 9.530 1.00 93.19 70 VAL A C 1
ATOM 541 O O . VAL A 1 70 ? -1.845 3.361 10.483 1.00 93.19 70 VAL A O 1
ATOM 544 N N . ALA A 1 71 ? -0.657 2.061 9.101 1.00 94.12 71 ALA A N 1
ATOM 545 C CA . ALA A 1 71 ? 0.663 2.419 9.596 1.00 94.12 71 ALA A CA 1
ATOM 546 C C . ALA A 1 71 ? 1.434 3.206 8.527 1.00 94.12 71 ALA A C 1
ATOM 548 O O . ALA A 1 71 ? 1.319 2.930 7.336 1.00 94.12 71 ALA A O 1
ATOM 549 N N . LEU A 1 72 ? 2.262 4.169 8.939 1.00 93.81 72 LEU A N 1
ATOM 550 C CA . LEU A 1 72 ? 3.120 4.939 8.018 1.00 93.81 72 LEU A CA 1
ATOM 551 C C . LEU A 1 72 ? 4.588 4.483 8.057 1.00 93.81 72 LEU A C 1
ATOM 553 O O . LEU A 1 72 ? 5.410 4.917 7.256 1.00 93.81 72 LEU A O 1
ATOM 557 N N . SER A 1 73 ? 4.945 3.605 8.997 1.00 93.25 73 SER A N 1
ATOM 558 C CA . SER A 1 73 ? 6.319 3.143 9.199 1.00 93.25 73 SER A CA 1
ATOM 559 C C . SER A 1 73 ? 6.373 1.729 9.773 1.00 93.25 73 SER A C 1
ATOM 561 O O . SER A 1 73 ? 5.428 1.269 10.412 1.00 93.25 73 SER A O 1
ATOM 563 N N . ALA A 1 74 ? 7.519 1.062 9.602 1.00 89.44 74 ALA A N 1
ATOM 564 C CA . ALA A 1 74 ? 7.757 -0.277 10.144 1.00 89.44 74 ALA A CA 1
ATOM 565 C C . ALA A 1 74 ? 7.589 -0.338 11.673 1.00 89.44 74 ALA A C 1
ATOM 567 O O . ALA A 1 74 ? 7.073 -1.318 12.202 1.00 89.44 74 ALA A O 1
ATOM 568 N N . THR A 1 75 ? 7.961 0.728 12.388 1.00 92.56 75 THR A N 1
ATOM 569 C CA . THR A 1 75 ? 7.757 0.828 13.839 1.00 92.56 75 THR A CA 1
ATOM 570 C C . THR A 1 75 ? 6.273 0.808 14.198 1.00 92.56 75 THR A C 1
ATOM 572 O O . THR A 1 75 ? 5.878 0.056 15.081 1.00 92.56 75 THR A O 1
ATOM 575 N N . GLN A 1 76 ? 5.438 1.573 13.483 1.00 93.75 76 GLN A N 1
ATOM 576 C CA . GLN A 1 76 ? 3.988 1.573 13.706 1.00 93.75 76 GLN A CA 1
ATOM 577 C C . GLN A 1 76 ? 3.371 0.211 13.397 1.00 93.75 76 GLN A C 1
ATOM 579 O O . GLN A 1 76 ? 2.532 -0.256 14.162 1.00 93.75 76 GLN A O 1
ATOM 584 N N . MET A 1 77 ? 3.824 -0.445 12.323 1.00 92.94 77 MET A N 1
ATOM 585 C CA . MET A 1 77 ? 3.396 -1.806 11.997 1.00 92.94 77 MET A CA 1
ATOM 586 C C . MET A 1 77 ? 3.711 -2.771 13.143 1.00 92.94 77 MET A C 1
ATOM 588 O O . MET A 1 77 ? 2.837 -3.505 13.591 1.00 92.94 77 MET A O 1
ATOM 592 N N . HIS A 1 78 ? 4.943 -2.737 13.656 1.00 90.81 78 HIS A N 1
ATOM 593 C CA . HIS A 1 78 ? 5.371 -3.615 14.739 1.00 90.81 78 HIS A CA 1
ATOM 594 C C . HIS A 1 78 ? 4.571 -3.362 16.022 1.00 90.81 78 HIS A C 1
ATOM 596 O O . HIS A 1 78 ? 3.989 -4.290 16.577 1.00 90.81 78 HIS A O 1
ATOM 602 N N . SER A 1 79 ? 4.461 -2.103 16.458 1.00 93.25 79 SER A N 1
ATOM 603 C CA . SER A 1 79 ? 3.671 -1.733 17.639 1.00 93.25 79 SER A CA 1
ATOM 604 C C . SER A 1 79 ? 2.196 -2.117 17.509 1.00 93.25 79 SER A C 1
ATOM 606 O O . SER A 1 79 ? 1.570 -2.475 18.502 1.00 93.25 79 SER A O 1
ATOM 608 N N . HIS A 1 80 ? 1.633 -2.046 16.302 1.00 92.56 80 HIS A N 1
ATOM 609 C CA . HIS A 1 80 ? 0.274 -2.498 16.028 1.00 92.56 80 HIS A CA 1
ATOM 610 C C . HIS A 1 80 ? 0.148 -4.024 16.101 1.00 92.56 80 HIS A C 1
ATOM 612 O O . HIS A 1 80 ? -0.732 -4.520 16.796 1.00 92.56 80 HIS A O 1
ATOM 618 N N . ASN A 1 81 ? 1.048 -4.766 15.452 1.00 89.06 81 ASN A N 1
ATOM 619 C CA . ASN A 1 81 ? 1.017 -6.228 15.434 1.00 89.06 81 ASN A CA 1
ATOM 620 C C . ASN A 1 81 ? 1.103 -6.832 16.846 1.00 89.06 81 ASN A C 1
ATOM 622 O O . ASN A 1 81 ? 0.437 -7.818 17.148 1.00 89.06 81 ASN A O 1
ATOM 626 N N . MET A 1 82 ? 1.853 -6.192 17.749 1.00 89.00 82 MET A N 1
ATOM 627 C CA . MET A 1 82 ? 1.902 -6.593 19.159 1.00 89.00 82 MET A CA 1
ATOM 628 C C . MET A 1 82 ? 0.522 -6.561 19.836 1.00 89.00 82 MET A C 1
ATOM 630 O O . MET A 1 82 ? 0.258 -7.398 20.696 1.00 89.00 82 MET A O 1
ATOM 634 N N . LYS A 1 83 ? -0.377 -5.650 19.432 1.00 88.62 83 LYS A N 1
ATOM 635 C CA . LYS A 1 83 ? -1.759 -5.583 19.946 1.00 88.62 83 LYS A CA 1
ATOM 636 C C . LYS A 1 83 ? -2.607 -6.762 19.467 1.00 88.62 83 LYS A C 1
ATOM 638 O O . LYS A 1 83 ? -3.442 -7.246 20.219 1.00 88.62 83 LYS A O 1
ATOM 643 N N . HIS A 1 84 ? -2.373 -7.243 18.245 1.00 88.12 84 HIS A N 1
ATOM 644 C CA . HIS A 1 84 ? -3.024 -8.454 17.740 1.00 88.12 84 HIS A CA 1
ATOM 645 C C . HIS A 1 84 ? -2.514 -9.717 18.427 1.00 88.12 84 HIS A C 1
ATOM 647 O O . HIS A 1 84 ? -3.307 -10.593 18.736 1.00 88.12 84 HIS A O 1
ATOM 653 N N . ALA A 1 85 ? -1.214 -9.796 18.716 1.00 83.44 85 ALA A N 1
ATOM 654 C CA . ALA A 1 85 ? -0.625 -10.937 19.418 1.00 83.44 85 ALA A CA 1
ATOM 655 C C . ALA A 1 85 ? -1.079 -11.070 20.886 1.00 83.44 85 ALA A C 1
ATOM 657 O O . ALA A 1 85 ? -0.791 -12.080 21.522 1.00 83.44 85 ALA A O 1
ATOM 658 N N . SER A 1 86 ? -1.738 -10.044 21.433 1.00 74.62 86 SER A N 1
ATOM 659 C CA . SER A 1 86 ? -2.236 -10.006 22.812 1.00 74.62 86 SER A CA 1
ATOM 660 C C . SER A 1 86 ? -3.770 -9.997 22.925 1.00 74.62 86 SER A C 1
ATOM 662 O O . SER A 1 86 ? -4.273 -9.852 24.038 1.00 74.62 86 SER A O 1
ATOM 664 N N . SER A 1 87 ? -4.500 -10.157 21.810 1.00 58.69 87 SER A N 1
ATOM 665 C CA . SER A 1 87 ? -5.965 -10.348 21.786 1.00 58.69 87 SER A CA 1
ATOM 666 C C . SER A 1 87 ? -6.361 -11.810 21.634 1.00 58.69 87 SER A C 1
ATOM 668 O O . SER A 1 87 ? -5.580 -12.569 21.020 1.00 58.69 87 SER A O 1
#

Solvent-accessible surface area (backbone atoms only — not comparable to full-atom values): 5213 Å² total; per-residue (Å²): 134,76,68,48,75,50,94,89,50,97,54,70,46,68,52,72,72,58,50,56,53,51,54,49,50,52,55,50,51,53,52,41,44,74,67,38,27,47,82,38,42,39,86,33,78,61,91,56,90,84,52,91,44,51,49,66,38,56,35,32,36,44,62,57,79,87,63,76,46,76,25,73,45,72,67,49,45,51,62,49,46,55,56,60,77,72,105

Mean predicted aligned error: 5.46 Å

Sequence (87 aa):
ANHFHCLKCPFICTDSSKVTAHRKHHANIEQIRANGFEKFTANTACEQKACGYSEKQTHYHCSNGDCGAVALSATQMHSHNMKHASS

InterPro domains:
  IPR013087 Zinc finger C2H2-type [PS00028] (6-26)
  IPR013087 Zinc finger C2H2-type [SM00355] (4-26)
  IPR013087 Zinc finger C2H2-type [SM00355] (60-84)
  IPR040373 Transcription factor castor [PTHR12451] (2-85)
  IPR060130 CASZ1-like, zinc finger [PF26743] (2-32)
  IPR060130 CASZ1-like, zinc finger [PF26743] (36-85)

pLDDT: mean 90.12, std 5.26, range [58.69, 95.44]

Radius of gyration: 15.66 Å; Cα contacts (8 Å, |Δi|>4): 98; chains: 1; bounding box: 35×26×48 Å

Foldseek 3Di:
DDKDADPPDRDIGPDPVVVVVVVVVVVVQVVLVVLQKGKDALCAADPDPPDPRGNHGIWIAGNPPPPRDIGRDPVRSVVVSVVVVVD